Protein AF-A0A1F4DI64-F1 (afdb_monomer_lite)

Sequence (112 aa):
MKYGRLTRIPHAVLSDIRELLKLKVGDPEQEDSFSGAIEGLGFIVGSILAASGAVLFFGIAENGVMSAVTHAVKEFHEFWGPVMWGYLGIHAGATMVHLGLGHRSILSIFRW

Structure (mmCIF, N/CA/C/O backbone):
data_AF-A0A1F4DI64-F1
#
_entry.id   AF-A0A1F4DI64-F1
#
loop_
_atom_site.group_PDB
_atom_site.id
_atom_site.type_symbol
_atom_site.label_atom_id
_atom_site.label_alt_id
_atom_site.label_comp_id
_atom_site.label_asym_id
_atom_site.label_entity_id
_atom_site.label_seq_id
_atom_site.pdbx_PDB_ins_code
_atom_site.Cartn_x
_atom_site.Cartn_y
_atom_site.Cartn_z
_atom_site.occupancy
_atom_site.B_iso_or_equiv
_atom_site.auth_seq_id
_atom_site.auth_comp_id
_atom_site.auth_asym_id
_atom_site.auth_atom_id
_atom_site.pdbx_PDB_model_num
ATOM 1 N N . MET A 1 1 ? -1.749 23.932 30.414 1.00 36.38 1 MET A N 1
ATOM 2 C CA . MET A 1 1 ? -0.415 23.807 29.782 1.00 36.38 1 MET A CA 1
ATOM 3 C C . MET A 1 1 ? -0.164 22.342 29.434 1.00 36.38 1 MET A C 1
ATOM 5 O O . MET A 1 1 ? -0.039 21.535 30.342 1.00 36.38 1 MET A O 1
ATOM 9 N N . LYS A 1 2 ? -0.177 21.977 28.143 1.00 47.66 2 LYS A N 1
ATOM 10 C CA . LYS A 1 2 ? 0.068 20.609 27.642 1.00 47.66 2 LYS A CA 1
ATOM 11 C C . LYS A 1 2 ? 1.475 20.542 27.034 1.00 47.66 2 LYS A C 1
ATOM 13 O O . LYS A 1 2 ? 1.627 20.721 25.834 1.00 47.66 2 LYS A O 1
ATOM 18 N N . TYR A 1 3 ? 2.490 20.284 27.853 1.00 48.84 3 TYR A N 1
ATOM 19 C CA . TYR A 1 3 ? 3.821 19.885 27.383 1.00 48.84 3 TYR A CA 1
ATOM 20 C C . TYR A 1 3 ? 4.093 18.475 27.912 1.00 48.84 3 TYR A C 1
ATOM 22 O O . TYR A 1 3 ? 4.304 18.291 29.103 1.00 48.84 3 TYR A O 1
ATOM 30 N N . GLY A 1 4 ? 3.994 17.468 27.040 1.00 42.91 4 GLY A N 1
ATOM 31 C CA . GLY A 1 4 ? 4.240 16.070 27.426 1.00 42.91 4 GLY A CA 1
ATOM 32 C C . GLY A 1 4 ? 3.869 15.001 26.391 1.00 42.91 4 GLY A C 1
ATOM 33 O O . GLY A 1 4 ? 3.685 13.848 26.767 1.00 42.91 4 GLY A O 1
ATOM 34 N N . ARG A 1 5 ? 3.704 15.354 25.106 1.00 55.94 5 ARG A N 1
ATOM 35 C CA . ARG A 1 5 ? 3.172 14.440 24.071 1.00 55.94 5 ARG A CA 1
ATOM 36 C C . ARG A 1 5 ? 4.248 13.722 23.234 1.00 55.94 5 ARG A C 1
ATOM 38 O O . ARG A 1 5 ? 3.918 12.801 22.504 1.00 55.94 5 ARG A O 1
ATOM 45 N N . LEU A 1 6 ? 5.524 14.096 23.343 1.00 53.22 6 LEU A N 1
ATOM 46 C CA . LEU A 1 6 ? 6.546 13.670 22.371 1.00 53.22 6 LEU A CA 1
ATOM 47 C C . LEU A 1 6 ? 7.313 12.383 22.736 1.00 53.22 6 LEU A C 1
ATOM 49 O O . LEU A 1 6 ? 7.982 11.827 21.876 1.00 53.22 6 LEU A O 1
ATOM 53 N N . THR A 1 7 ? 7.195 11.858 23.961 1.00 48.88 7 THR A N 1
ATOM 54 C CA . THR A 1 7 ? 7.972 10.682 24.421 1.00 48.88 7 THR A CA 1
ATOM 55 C C . THR A 1 7 ? 7.170 9.376 24.556 1.00 48.88 7 THR A C 1
ATOM 57 O O . THR A 1 7 ? 7.721 8.379 25.011 1.00 48.88 7 THR A O 1
ATOM 60 N N . ARG A 1 8 ? 5.883 9.331 24.163 1.00 54.97 8 ARG A N 1
ATOM 61 C CA . ARG A 1 8 ? 4.983 8.166 24.391 1.00 54.97 8 ARG A CA 1
ATOM 62 C C . ARG A 1 8 ? 4.564 7.369 23.148 1.00 54.97 8 ARG A C 1
ATOM 64 O O . ARG A 1 8 ? 3.815 6.408 23.278 1.00 54.97 8 ARG A O 1
ATOM 71 N N . ILE A 1 9 ? 5.034 7.744 21.964 1.00 56.09 9 ILE A N 1
ATOM 72 C CA . ILE A 1 9 ? 4.573 7.182 20.682 1.00 56.09 9 ILE A CA 1
ATOM 73 C C . ILE A 1 9 ? 4.802 5.657 20.562 1.00 56.09 9 ILE A C 1
ATOM 75 O O . ILE A 1 9 ? 3.844 4.950 20.254 1.00 56.09 9 ILE A O 1
ATOM 79 N N . PRO A 1 10 ? 5.995 5.093 20.855 1.00 54.94 10 PRO A N 1
ATOM 80 C CA . PRO A 1 10 ? 6.220 3.659 20.644 1.00 54.94 10 PRO A CA 1
ATOM 81 C C . PRO A 1 10 ? 5.444 2.772 21.629 1.00 54.94 10 PRO A C 1
ATOM 83 O O . PRO A 1 10 ? 5.047 1.663 21.278 1.00 54.94 10 PRO A O 1
ATOM 86 N N . HIS A 1 11 ? 5.187 3.255 22.850 1.00 57.56 11 HIS A N 1
ATOM 87 C CA . HIS A 1 11 ? 4.438 2.495 23.852 1.00 57.56 11 HIS A CA 1
ATOM 88 C C . HIS A 1 11 ? 2.946 2.375 23.524 1.00 57.56 11 HIS A C 1
ATOM 90 O O . HIS A 1 11 ? 2.366 1.340 23.837 1.00 57.56 11 HIS A O 1
ATOM 96 N N . ALA A 1 12 ? 2.355 3.390 22.887 1.00 63.38 12 ALA A N 1
ATOM 97 C CA . ALA A 1 12 ? 0.948 3.377 22.486 1.00 63.38 12 ALA A CA 1
ATOM 98 C C . ALA A 1 12 ? 0.698 2.403 21.321 1.00 63.38 12 ALA A C 1
ATOM 100 O O . ALA A 1 12 ? -0.155 1.531 21.404 1.00 63.38 12 ALA A O 1
ATOM 101 N N . VAL A 1 13 ? 1.533 2.437 20.278 1.00 63.38 13 VAL A N 1
ATOM 102 C CA . VAL A 1 13 ? 1.373 1.527 19.128 1.00 63.38 13 VAL A CA 1
ATOM 103 C C . VAL A 1 13 ? 1.506 0.055 19.545 1.00 63.38 13 VAL A C 1
ATOM 105 O O . VAL A 1 13 ? 0.755 -0.802 19.086 1.00 63.38 13 VAL A O 1
ATOM 108 N N . LEU A 1 14 ? 2.436 -0.257 20.455 1.00 69.00 14 LEU A N 1
ATOM 109 C CA . LEU A 1 14 ? 2.618 -1.620 20.965 1.00 69.00 14 LEU A CA 1
ATOM 110 C C . LEU A 1 14 ? 1.453 -2.096 21.844 1.00 69.00 14 LEU A C 1
ATOM 112 O O . LEU A 1 14 ? 1.135 -3.289 21.821 1.00 69.00 14 LEU A O 1
ATOM 116 N N . SER A 1 15 ? 0.824 -1.208 22.625 1.00 67.25 15 SER A N 1
ATOM 117 C CA . SER A 1 15 ? -0.380 -1.571 23.381 1.00 67.25 15 SER A CA 1
ATOM 118 C C . SER A 1 15 ? -1.545 -1.869 22.448 1.00 67.25 15 SER A C 1
ATOM 120 O O . SER A 1 15 ? -2.199 -2.893 22.632 1.00 67.25 15 SER A O 1
ATOM 122 N N . ASP A 1 16 ? -1.723 -1.063 21.406 1.00 66.31 16 ASP A N 1
ATOM 123 C CA . ASP A 1 16 ? -2.847 -1.180 20.475 1.00 66.31 16 ASP A CA 1
ATOM 124 C C . ASP A 1 16 ? -2.722 -2.463 19.627 1.00 66.31 16 ASP A C 1
ATOM 126 O O . ASP A 1 16 ? -3.671 -3.239 19.508 1.00 66.31 16 ASP A O 1
ATOM 130 N N . ILE A 1 17 ? -1.504 -2.801 19.171 1.00 68.75 17 ILE A N 1
ATOM 131 C CA . ILE A 1 17 ? -1.203 -4.096 18.526 1.00 68.75 17 ILE A CA 1
ATOM 132 C C . ILE A 1 17 ? -1.548 -5.271 19.451 1.00 68.75 17 ILE A C 1
ATOM 134 O O . ILE A 1 17 ? -2.111 -6.279 19.018 1.00 68.75 17 ILE A O 1
ATOM 138 N N . ARG A 1 18 ? -1.223 -5.165 20.745 1.00 71.00 18 ARG A N 1
ATOM 139 C CA . ARG A 1 18 ? -1.522 -6.220 21.723 1.00 71.00 18 ARG A CA 1
ATOM 140 C C . ARG A 1 18 ? -3.024 -6.377 21.963 1.00 71.00 18 ARG A C 1
ATOM 142 O O . ARG A 1 18 ? -3.463 -7.488 22.261 1.00 71.00 18 ARG A O 1
ATOM 149 N N . GLU A 1 19 ? -3.804 -5.306 21.884 1.00 69.31 19 GLU A N 1
ATOM 150 C CA . GLU A 1 19 ? -5.264 -5.368 22.006 1.00 69.31 19 GLU A CA 1
ATOM 151 C C . GLU A 1 19 ? -5.928 -5.960 20.760 1.00 69.31 19 GLU A C 1
ATOM 153 O O . GLU A 1 19 ? -6.827 -6.795 20.895 1.00 69.31 19 GLU A O 1
ATOM 158 N N . LEU A 1 20 ? -5.403 -5.666 19.570 1.00 67.25 20 LEU A N 1
ATOM 159 C CA . LEU A 1 20 ? -5.833 -6.304 18.320 1.00 67.25 20 LEU A CA 1
ATOM 160 C C . LEU A 1 20 ? -5.564 -7.804 18.301 1.00 67.25 20 LEU A C 1
ATOM 162 O O . LEU A 1 20 ? -6.424 -8.577 17.885 1.00 67.25 20 LEU A O 1
ATOM 166 N N . LEU A 1 21 ? -4.418 -8.244 18.830 1.00 69.88 21 LEU A N 1
ATOM 167 C CA . LEU A 1 21 ? -4.130 -9.673 19.012 1.00 69.88 21 LEU A CA 1
ATOM 168 C C . LEU A 1 21 ? -5.117 -10.360 19.971 1.00 69.88 21 LEU A C 1
ATOM 170 O O . LEU A 1 21 ? -5.267 -11.579 19.930 1.00 69.88 21 LEU A O 1
ATOM 174 N N . LYS A 1 22 ? -5.802 -9.595 20.828 1.00 75.38 22 LYS A N 1
ATOM 175 C CA . LYS A 1 22 ? -6.878 -10.085 21.701 1.00 75.38 22 LYS A CA 1
ATOM 176 C C . LYS A 1 22 ? -8.266 -9.959 21.066 1.00 75.38 22 LYS A C 1
ATOM 178 O O . LYS A 1 22 ? -9.249 -10.207 21.761 1.00 75.38 22 LYS A O 1
ATOM 183 N N . LEU A 1 23 ? -8.351 -9.566 19.790 1.00 67.38 23 LEU A N 1
ATOM 184 C CA . LEU A 1 23 ? -9.595 -9.322 19.051 1.00 67.38 23 LEU A CA 1
ATOM 185 C C . LEU A 1 23 ? -10.541 -8.349 19.770 1.00 67.38 23 LEU A C 1
ATOM 187 O O . LEU A 1 23 ? -11.761 -8.429 19.628 1.00 67.38 23 LEU A O 1
ATOM 191 N N . LYS A 1 24 ? -9.986 -7.433 20.571 1.00 68.44 24 LYS A N 1
ATOM 192 C CA . LYS A 1 24 ? -10.770 -6.372 21.193 1.00 68.44 24 LYS A CA 1
ATOM 193 C C . LYS A 1 24 ? -10.850 -5.192 20.241 1.00 68.44 24 LYS A C 1
ATOM 195 O O . LYS A 1 24 ? -9.832 -4.718 19.750 1.00 68.44 24 LYS A O 1
ATOM 200 N N . VAL A 1 25 ? -12.070 -4.723 20.013 1.00 71.25 25 VAL A N 1
ATOM 201 C CA . VAL A 1 25 ? -12.320 -3.471 19.302 1.00 71.25 25 VAL A CA 1
ATOM 202 C C . VAL A 1 25 ? -12.193 -2.336 20.315 1.00 71.25 25 VAL A C 1
ATOM 204 O O . VAL A 1 25 ? -12.846 -2.376 21.360 1.00 71.25 25 VAL A O 1
ATOM 207 N N . GLY A 1 26 ? -11.304 -1.384 20.028 1.00 71.50 26 GLY A N 1
ATOM 208 C CA . GLY A 1 26 ? -11.060 -0.211 20.865 1.00 71.50 26 GLY A CA 1
ATOM 209 C C . GLY A 1 26 ? -12.275 0.716 20.955 1.00 71.50 26 GLY A C 1
ATOM 210 O O . GLY A 1 26 ? -13.233 0.598 20.186 1.00 71.50 26 GLY A O 1
ATOM 211 N N . ASP A 1 27 ? -12.230 1.635 21.916 1.00 72.75 27 ASP A N 1
ATOM 212 C CA . ASP A 1 27 ? -13.266 2.648 22.119 1.00 72.75 27 ASP A CA 1
ATOM 213 C C . ASP A 1 27 ? -13.387 3.557 20.876 1.00 72.75 27 ASP A C 1
ATOM 215 O O . ASP A 1 27 ? -12.420 4.235 20.525 1.00 72.75 27 ASP A O 1
ATOM 219 N N . PRO A 1 28 ? -14.551 3.593 20.201 1.00 68.94 28 PRO A N 1
ATOM 220 C CA . PRO A 1 28 ? -14.739 4.348 18.963 1.00 68.94 28 PRO A CA 1
ATOM 221 C C . PRO A 1 28 ? -14.697 5.870 19.130 1.00 68.94 28 PRO A C 1
ATOM 223 O O . PRO A 1 28 ? -14.653 6.565 18.112 1.00 68.94 28 PRO A O 1
ATOM 226 N N . GLU A 1 29 ? -14.780 6.391 20.359 1.00 67.44 29 GLU A N 1
ATOM 227 C CA . GLU A 1 29 ? -14.727 7.832 20.643 1.00 67.44 29 GLU A CA 1
ATOM 228 C C . GLU A 1 29 ? -13.303 8.347 20.899 1.00 67.44 29 GLU A C 1
ATOM 230 O O . GLU A 1 29 ? -13.088 9.558 20.984 1.00 67.44 29 GLU A O 1
ATOM 235 N N . GLN A 1 30 ? -12.312 7.456 20.989 1.00 70.44 30 GLN A N 1
ATOM 236 C CA . GLN A 1 30 ? -10.913 7.842 21.144 1.00 70.44 30 GLN A CA 1
ATOM 237 C C . GLN A 1 30 ? -10.209 7.885 19.787 1.00 70.44 30 GLN A C 1
ATOM 239 O O . GLN A 1 30 ? -10.208 6.911 19.038 1.00 70.44 30 GLN A O 1
ATOM 244 N N . GLU A 1 31 ? -9.565 9.016 19.481 1.00 63.62 31 GLU A N 1
ATOM 245 C CA . GLU A 1 31 ? -8.578 9.073 18.400 1.00 63.62 31 GLU A CA 1
ATOM 246 C C . GLU A 1 31 ? -7.392 8.180 18.772 1.00 63.62 31 GLU A C 1
ATOM 248 O O . GLU A 1 31 ? -6.560 8.530 19.617 1.00 63.62 31 GLU A O 1
ATOM 253 N N . ASP A 1 32 ? -7.339 7.008 18.152 1.00 70.25 32 ASP A N 1
ATOM 254 C CA . ASP A 1 32 ? -6.304 6.017 18.394 1.00 70.25 32 ASP A CA 1
ATOM 255 C C . ASP A 1 32 ? -5.115 6.265 17.430 1.00 70.25 32 ASP A C 1
ATOM 257 O O . ASP A 1 32 ? -5.280 6.540 16.236 1.00 70.25 32 ASP A O 1
ATOM 261 N N . SER A 1 33 ? -3.890 6.176 17.961 1.00 76.94 33 SER A N 1
ATOM 262 C CA . SER A 1 33 ? -2.649 6.400 17.197 1.00 76.94 33 SER A CA 1
ATOM 263 C C . SER A 1 33 ? -2.329 5.271 16.209 1.00 76.94 33 SER A C 1
ATOM 265 O O . SER A 1 33 ? -1.614 5.488 15.231 1.00 76.94 33 SER A O 1
ATOM 267 N N . PHE A 1 34 ? -2.842 4.073 16.455 1.00 81.00 34 PHE A N 1
ATOM 268 C CA . PHE A 1 34 ? -2.758 2.907 15.591 1.00 81.00 34 PHE A CA 1
ATOM 269 C C . PHE A 1 34 ? -3.617 3.047 14.320 1.00 81.00 34 PHE A C 1
ATOM 271 O O . PHE A 1 34 ? -3.117 2.760 13.236 1.00 81.00 34 PHE A O 1
ATOM 278 N N . SER A 1 35 ? -4.844 3.564 14.396 1.00 82.31 35 SER A N 1
ATOM 279 C CA . SER A 1 35 ? -5.725 3.808 13.247 1.00 82.31 35 SER A CA 1
ATOM 280 C C . SER A 1 35 ? -5.082 4.772 12.243 1.00 82.31 35 SER A C 1
ATOM 282 O O . SER A 1 35 ? -5.004 4.473 11.051 1.00 82.31 35 SER A O 1
ATOM 284 N N . GLY A 1 36 ? -4.497 5.867 12.739 1.00 85.38 36 GLY A N 1
ATOM 285 C CA . GLY A 1 36 ? -3.718 6.801 11.927 1.00 85.38 36 GLY A CA 1
ATOM 286 C C . GLY A 1 36 ? -2.438 6.183 11.356 1.00 85.38 36 GLY A C 1
ATOM 287 O O . GLY A 1 36 ? -2.051 6.501 10.233 1.00 85.38 36 GLY A O 1
ATOM 288 N N . ALA A 1 37 ? -1.788 5.267 12.082 1.00 87.94 37 ALA A N 1
ATOM 289 C CA . ALA A 1 37 ? -0.624 4.544 11.572 1.00 87.94 37 ALA A CA 1
ATOM 290 C C . ALA A 1 37 ? -0.996 3.559 10.450 1.00 87.94 37 ALA A C 1
ATOM 292 O O . ALA A 1 37 ? -0.276 3.481 9.456 1.00 87.94 37 ALA A O 1
ATOM 293 N N . ILE A 1 38 ? -2.121 2.844 10.574 1.00 90.06 38 ILE A N 1
ATOM 294 C CA . ILE A 1 38 ? -2.649 1.969 9.519 1.00 90.06 38 ILE A CA 1
ATOM 295 C C . ILE A 1 38 ? -2.988 2.781 8.269 1.00 90.06 38 ILE A C 1
ATOM 297 O O . ILE A 1 38 ? -2.548 2.410 7.183 1.00 90.06 38 ILE A O 1
ATOM 301 N N . GLU A 1 39 ? -3.681 3.912 8.416 1.00 91.38 39 GLU A N 1
ATOM 302 C CA . GLU A 1 39 ? -3.964 4.811 7.291 1.00 91.38 39 GLU A CA 1
ATOM 303 C C . GLU A 1 39 ? -2.669 5.303 6.623 1.00 91.38 39 GLU A C 1
ATOM 305 O O . GLU A 1 39 ? -2.509 5.234 5.403 1.00 91.38 39 GLU A O 1
ATOM 310 N N . GLY A 1 40 ? -1.683 5.718 7.428 1.00 93.56 40 GLY A N 1
ATOM 311 C CA . GLY A 1 40 ? -0.366 6.123 6.938 1.00 93.56 40 GLY A CA 1
ATOM 312 C C . GLY A 1 40 ? 0.372 5.016 6.176 1.00 93.56 40 GLY A C 1
ATOM 313 O O . GLY A 1 40 ? 1.000 5.292 5.153 1.00 93.56 40 GLY A O 1
ATOM 314 N N . LEU A 1 41 ? 0.273 3.757 6.618 1.00 94.38 41 LEU A N 1
ATOM 315 C CA . LEU A 1 41 ? 0.820 2.609 5.885 1.00 94.38 41 LEU A CA 1
ATOM 316 C C . LEU A 1 41 ? 0.144 2.444 4.520 1.00 94.38 41 LEU A C 1
ATOM 318 O O . LEU A 1 41 ? 0.842 2.256 3.522 1.00 94.38 41 LEU A O 1
ATOM 322 N N . GLY A 1 42 ? -1.184 2.575 4.461 1.00 96.00 42 GLY A N 1
ATOM 323 C CA . GLY A 1 42 ? -1.936 2.585 3.207 1.00 96.00 42 GLY A CA 1
ATOM 324 C C . GLY A 1 42 ? -1.443 3.662 2.247 1.00 96.00 42 GLY A C 1
ATOM 325 O O . GLY A 1 42 ? -1.150 3.380 1.083 1.00 96.00 42 GLY A O 1
ATOM 326 N N . PHE A 1 43 ? -1.258 4.882 2.754 1.00 97.44 43 PHE A N 1
ATOM 327 C CA . PHE A 1 43 ? -0.756 6.006 1.967 1.00 97.44 43 PHE A CA 1
ATOM 328 C C . PHE A 1 43 ? 0.661 5.768 1.419 1.00 97.44 43 PHE A C 1
ATOM 330 O O . PHE A 1 43 ? 0.938 6.079 0.257 1.00 97.44 43 PHE A O 1
ATOM 337 N N . ILE A 1 44 ? 1.556 5.170 2.213 1.00 97.88 44 ILE A N 1
ATOM 338 C CA . ILE A 1 44 ? 2.920 4.828 1.778 1.00 97.88 44 ILE A CA 1
ATOM 339 C C . ILE A 1 44 ? 2.885 3.781 0.662 1.00 97.88 44 ILE A C 1
ATOM 341 O O . ILE A 1 44 ? 3.487 3.993 -0.392 1.00 97.88 44 ILE A O 1
ATOM 345 N N . VAL A 1 45 ? 2.163 2.673 0.860 1.00 97.69 45 VAL A N 1
ATOM 346 C CA . VAL A 1 45 ? 2.057 1.606 -0.151 1.00 97.69 45 VAL A CA 1
ATOM 347 C C . VAL A 1 45 ? 1.414 2.144 -1.431 1.00 97.69 45 VAL A C 1
ATOM 349 O O . VAL A 1 45 ? 1.893 1.866 -2.531 1.00 97.69 45 VAL A O 1
ATOM 352 N N . GLY A 1 46 ? 0.377 2.975 -1.305 1.00 98.12 46 GLY A N 1
ATOM 353 C CA . GLY A 1 46 ? -0.281 3.614 -2.444 1.00 98.12 46 GLY A CA 1
ATOM 354 C C . GLY A 1 46 ? 0.648 4.542 -3.209 1.00 98.12 46 GLY A C 1
ATOM 355 O O . GLY A 1 46 ? 0.678 4.500 -4.435 1.00 98.12 46 GLY A O 1
ATOM 356 N N . SER A 1 47 ? 1.476 5.311 -2.503 1.00 98.50 47 SER A N 1
ATOM 357 C CA . SER A 1 47 ? 2.482 6.179 -3.120 1.00 98.50 47 SER A CA 1
ATOM 358 C C . SER A 1 47 ? 3.549 5.378 -3.870 1.00 98.50 47 SER A C 1
ATOM 360 O O . SER A 1 47 ? 3.927 5.750 -4.980 1.00 98.50 47 SER A O 1
ATOM 362 N N . ILE A 1 48 ? 3.999 4.249 -3.309 1.00 98.25 48 ILE A N 1
ATOM 363 C CA . ILE A 1 48 ? 4.936 3.329 -3.974 1.00 98.25 48 ILE A CA 1
ATOM 364 C C . ILE A 1 48 ? 4.331 2.792 -5.277 1.00 98.25 48 ILE A C 1
ATOM 366 O O . ILE A 1 48 ? 4.990 2.811 -6.322 1.00 98.25 48 ILE A O 1
ATOM 370 N N . LEU A 1 49 ? 3.072 2.346 -5.238 1.00 98.56 49 LEU A N 1
ATOM 371 C CA . LEU A 1 49 ? 2.363 1.848 -6.418 1.00 98.56 49 LEU A CA 1
ATOM 372 C C . LEU A 1 49 ? 2.118 2.941 -7.456 1.00 98.56 49 LEU A C 1
ATOM 374 O O . LEU A 1 49 ? 2.332 2.703 -8.641 1.00 98.56 49 LEU A O 1
ATOM 378 N N . ALA A 1 50 ? 1.732 4.144 -7.034 1.00 98.44 50 ALA A N 1
ATOM 379 C CA . ALA A 1 50 ? 1.523 5.271 -7.935 1.00 98.44 50 ALA A CA 1
ATOM 380 C C . ALA A 1 50 ? 2.82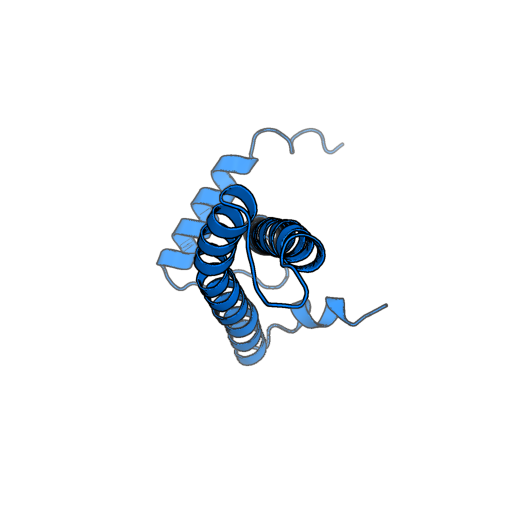7 5.680 -8.637 1.00 98.44 50 ALA A C 1
ATOM 382 O O . ALA A 1 50 ? 2.849 5.844 -9.856 1.00 98.44 50 ALA A O 1
ATOM 383 N N . ALA A 1 51 ? 3.932 5.786 -7.892 1.00 98.50 51 ALA A N 1
ATOM 384 C CA . ALA A 1 51 ? 5.232 6.156 -8.444 1.00 98.50 51 ALA A CA 1
ATOM 385 C C . ALA A 1 51 ? 5.773 5.090 -9.409 1.00 98.50 51 ALA A C 1
ATOM 387 O O . ALA A 1 51 ? 6.170 5.409 -10.530 1.00 98.50 51 ALA A O 1
ATOM 388 N N . SER A 1 52 ? 5.756 3.818 -9.005 1.00 98.44 52 SER A N 1
ATOM 389 C CA . SER A 1 52 ? 6.182 2.717 -9.879 1.00 98.44 52 SER A CA 1
ATOM 390 C C . SER A 1 52 ? 5.268 2.574 -11.099 1.00 98.44 52 SER A C 1
ATOM 392 O O . SER A 1 52 ? 5.766 2.425 -12.210 1.00 98.44 52 SER A O 1
ATOM 394 N N . GLY A 1 53 ? 3.952 2.724 -10.934 1.00 98.25 53 GLY A N 1
ATOM 395 C CA . GLY A 1 53 ? 2.983 2.718 -12.030 1.00 98.25 53 GLY A CA 1
ATOM 396 C C . GLY A 1 53 ? 3.211 3.851 -13.031 1.00 98.25 53 GLY A C 1
ATOM 397 O O . GLY A 1 53 ? 3.130 3.620 -14.233 1.00 98.25 53 GLY A O 1
ATOM 398 N N . ALA A 1 54 ? 3.583 5.048 -12.567 1.00 98.38 54 ALA A N 1
ATOM 399 C CA . ALA A 1 54 ? 3.958 6.153 -13.447 1.00 98.38 54 ALA A CA 1
ATOM 400 C C . ALA A 1 54 ? 5.214 5.827 -14.274 1.00 98.38 54 ALA A C 1
ATOM 402 O O . ALA A 1 54 ? 5.239 6.076 -15.479 1.00 98.38 54 ALA A O 1
ATOM 403 N N . VAL A 1 55 ? 6.236 5.214 -13.663 1.00 98.06 55 VAL A N 1
ATOM 404 C CA . VAL A 1 55 ? 7.432 4.756 -14.392 1.00 98.06 55 VAL A CA 1
ATOM 405 C C . VAL A 1 55 ? 7.067 3.726 -15.460 1.00 98.06 55 VAL A C 1
ATOM 407 O O . VAL A 1 55 ? 7.586 3.804 -16.569 1.00 98.06 55 VAL A O 1
ATOM 410 N N . LEU A 1 56 ? 6.164 2.788 -15.166 1.00 98.12 56 LEU A N 1
ATOM 411 C CA . LEU A 1 56 ? 5.693 1.813 -16.155 1.00 98.12 56 LEU A CA 1
ATOM 412 C C . LEU A 1 56 ? 4.902 2.476 -17.280 1.00 98.12 56 LEU A C 1
ATOM 414 O O . LEU A 1 56 ? 5.153 2.194 -18.446 1.00 98.12 56 LEU A O 1
ATOM 418 N N . PHE A 1 57 ? 3.999 3.394 -16.940 1.00 97.50 57 PHE A N 1
ATOM 419 C CA . PHE A 1 57 ? 3.166 4.096 -17.910 1.00 97.50 57 PHE A CA 1
ATOM 420 C C . PHE A 1 57 ? 3.998 4.849 -18.956 1.00 97.50 57 PHE A C 1
ATOM 422 O O . PHE A 1 57 ? 3.692 4.782 -20.141 1.00 97.50 57 PHE A O 1
ATOM 429 N N . PHE A 1 58 ? 5.072 5.526 -18.537 1.00 97.06 58 PHE A N 1
ATOM 430 C CA . PHE A 1 58 ? 5.959 6.252 -19.456 1.00 97.06 58 PHE A CA 1
ATOM 431 C C . PHE A 1 58 ? 7.128 5.414 -19.996 1.00 97.06 58 PHE A C 1
ATOM 433 O O . PHE A 1 58 ? 7.762 5.804 -20.974 1.00 97.06 58 PHE A O 1
ATOM 440 N N . GLY A 1 59 ? 7.458 4.299 -19.343 1.00 96.31 59 GLY A N 1
ATOM 441 C CA . GLY A 1 59 ? 8.648 3.496 -19.628 1.00 96.31 59 GLY A CA 1
ATOM 442 C C . GLY A 1 59 ? 8.405 2.252 -20.482 1.00 96.31 59 GLY A C 1
ATOM 443 O O . GLY A 1 59 ? 9.383 1.624 -20.898 1.00 96.31 59 GLY A O 1
ATOM 444 N N . ILE A 1 60 ? 7.147 1.868 -20.713 1.00 97.62 60 ILE A N 1
ATOM 445 C CA . ILE A 1 60 ? 6.756 0.782 -21.620 1.00 97.62 60 ILE A CA 1
ATOM 446 C C . ILE A 1 60 ? 6.487 1.395 -22.997 1.00 97.62 60 ILE A C 1
ATOM 448 O O . ILE A 1 60 ? 5.654 2.287 -23.133 1.00 97.62 60 ILE A O 1
ATOM 452 N N . ALA A 1 61 ? 7.200 0.928 -24.023 1.00 95.81 61 ALA A N 1
ATOM 453 C CA . ALA A 1 61 ? 6.973 1.385 -25.391 1.00 95.81 61 ALA A CA 1
ATOM 454 C C . ALA A 1 61 ? 5.594 0.937 -25.909 1.00 95.81 61 ALA A C 1
ATOM 456 O O . ALA A 1 61 ? 5.032 -0.044 -25.428 1.00 95.81 61 ALA A O 1
ATOM 457 N N . GLU A 1 62 ? 5.068 1.597 -26.945 1.00 94.19 62 GLU A N 1
ATOM 458 C CA . GLU A 1 62 ? 3.744 1.280 -27.519 1.00 94.19 62 GLU A CA 1
ATOM 459 C C . GLU A 1 62 ? 3.609 -0.180 -27.985 1.00 94.19 62 GLU A C 1
ATOM 461 O O . GLU A 1 62 ? 2.525 -0.757 -27.962 1.00 94.19 62 GLU A O 1
ATOM 466 N N . ASN A 1 63 ? 4.722 -0.804 -28.375 1.00 95.44 63 ASN A N 1
ATOM 467 C CA . ASN A 1 63 ? 4.791 -2.213 -28.765 1.00 95.44 63 ASN A CA 1
ATOM 468 C C . ASN A 1 63 ? 5.011 -3.176 -27.579 1.00 95.44 63 ASN A C 1
ATOM 470 O O . ASN A 1 63 ? 5.274 -4.358 -27.792 1.00 95.44 63 ASN A O 1
ATOM 474 N N . GLY A 1 64 ? 4.957 -2.679 -26.341 1.00 94.31 64 GLY A N 1
ATOM 475 C CA . GLY A 1 64 ? 5.159 -3.443 -25.112 1.00 94.31 64 GLY A CA 1
ATOM 476 C C . GLY A 1 64 ? 6.621 -3.716 -24.748 1.00 94.31 64 GLY A C 1
ATOM 477 O O . GLY A 1 64 ? 6.876 -4.368 -23.736 1.00 94.31 64 GLY A O 1
ATOM 478 N N . VAL A 1 65 ? 7.595 -3.238 -25.533 1.00 96.50 65 VAL A N 1
ATOM 479 C CA . VAL A 1 65 ? 9.019 -3.437 -25.227 1.00 96.50 65 VAL A CA 1
ATOM 480 C C . VAL A 1 65 ? 9.408 -2.641 -23.981 1.00 96.50 65 VAL A C 1
ATOM 482 O O . VAL A 1 65 ? 9.047 -1.474 -23.822 1.00 96.50 65 VAL A O 1
ATOM 485 N N . MET A 1 66 ? 10.183 -3.278 -23.102 1.00 97.75 66 MET A N 1
ATOM 486 C CA . MET A 1 66 ? 10.647 -2.708 -21.839 1.00 97.75 66 MET A CA 1
ATOM 487 C C . MET A 1 66 ? 12.172 -2.710 -21.774 1.00 97.75 66 MET A C 1
ATOM 489 O O . MET A 1 66 ? 12.822 -3.681 -22.162 1.00 97.75 66 MET A O 1
ATOM 493 N N . SER A 1 67 ? 12.748 -1.639 -21.226 1.00 96.88 67 SER A N 1
ATOM 494 C CA . SER A 1 67 ? 14.147 -1.660 -20.795 1.00 96.88 67 SER A CA 1
ATOM 495 C C . SER A 1 67 ? 14.319 -2.594 -19.588 1.00 96.88 67 SER A C 1
ATOM 497 O O . SER A 1 67 ? 13.353 -2.881 -18.877 1.00 96.88 67 SER A O 1
ATOM 499 N N . ALA A 1 68 ? 15.552 -3.019 -19.297 1.00 97.12 68 ALA A N 1
ATOM 500 C CA . ALA A 1 68 ? 15.837 -3.821 -18.103 1.00 97.12 68 ALA A CA 1
ATOM 501 C C . ALA A 1 68 ? 15.391 -3.120 -16.802 1.00 97.12 68 ALA A C 1
ATOM 503 O O . ALA A 1 68 ? 14.88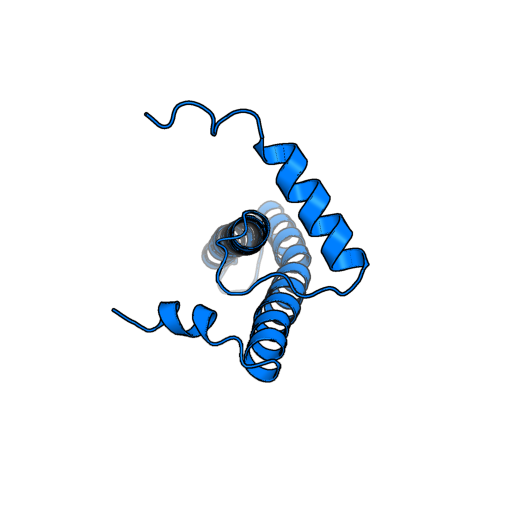9 -3.768 -15.886 1.00 97.12 68 ALA A O 1
ATOM 504 N N . VAL A 1 69 ? 15.518 -1.789 -16.743 1.00 97.25 69 VAL A N 1
ATOM 505 C CA . VAL A 1 69 ? 15.075 -0.982 -15.596 1.00 97.25 69 VAL A CA 1
ATOM 506 C C . VAL A 1 69 ? 13.550 -0.973 -15.498 1.00 97.25 69 VAL A C 1
ATOM 508 O O . VAL A 1 69 ? 13.015 -1.244 -14.428 1.00 97.25 69 VAL A O 1
ATOM 511 N N . THR A 1 70 ? 12.846 -0.725 -16.608 1.00 98.06 70 THR A N 1
ATOM 512 C CA . THR A 1 70 ? 11.372 -0.752 -16.648 1.00 98.06 70 THR A CA 1
ATOM 513 C C . THR A 1 70 ? 10.845 -2.117 -16.198 1.00 98.06 70 THR A C 1
ATOM 515 O O . THR A 1 70 ? 9.926 -2.188 -15.388 1.00 98.06 70 THR A O 1
ATOM 518 N N . HIS A 1 71 ? 11.468 -3.204 -16.663 1.00 98.19 71 HIS A N 1
ATOM 519 C CA . HIS A 1 71 ? 11.094 -4.558 -16.266 1.00 98.19 71 HIS A CA 1
ATOM 520 C C . HIS A 1 71 ? 11.311 -4.803 -14.764 1.00 98.19 71 HIS A C 1
ATOM 522 O O . HIS A 1 71 ? 10.443 -5.357 -14.100 1.00 98.19 71 HIS A O 1
ATOM 528 N N . ALA A 1 72 ? 12.434 -4.362 -14.191 1.00 98.25 72 ALA A N 1
ATOM 529 C CA . ALA A 1 72 ? 12.668 -4.486 -12.750 1.00 98.25 72 ALA A CA 1
ATOM 530 C C . ALA A 1 72 ? 11.634 -3.700 -11.920 1.00 98.25 72 ALA A C 1
ATOM 532 O O . ALA A 1 72 ? 11.148 -4.189 -10.901 1.00 98.25 72 ALA A O 1
ATOM 533 N N . VAL A 1 73 ? 11.252 -2.502 -12.376 1.00 98.44 73 VAL A N 1
ATOM 534 C CA . VAL A 1 73 ? 10.192 -1.707 -11.736 1.00 98.44 73 VAL A CA 1
ATOM 535 C C . VAL A 1 73 ? 8.832 -2.396 -11.845 1.00 98.44 73 VAL A C 1
ATOM 537 O O . VAL A 1 73 ? 8.046 -2.311 -10.905 1.00 98.44 73 VAL A O 1
ATOM 540 N N . LYS A 1 74 ? 8.560 -3.115 -12.941 1.00 98.44 74 LYS A N 1
ATOM 541 C CA . LYS A 1 74 ? 7.328 -3.899 -13.106 1.00 98.44 74 LYS A CA 1
ATOM 54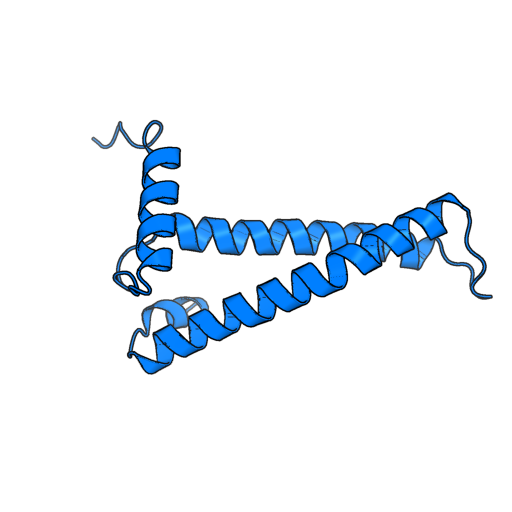2 C C . LYS A 1 74 ? 7.236 -4.995 -12.055 1.00 98.44 74 LYS A C 1
ATOM 544 O O . LYS A 1 74 ? 6.231 -5.061 -11.360 1.00 98.44 74 LYS A O 1
ATOM 549 N N . GLU A 1 75 ? 8.286 -5.796 -11.899 1.00 98.31 75 GLU A N 1
ATOM 550 C CA . GLU A 1 75 ? 8.330 -6.856 -10.881 1.00 98.31 75 GLU A CA 1
ATOM 551 C C . GLU A 1 75 ? 8.119 -6.281 -9.471 1.00 98.31 75 GLU A C 1
ATOM 553 O O . GLU A 1 75 ? 7.355 -6.813 -8.666 1.00 98.31 75 GLU A O 1
ATOM 558 N N . PHE A 1 76 ? 8.740 -5.133 -9.185 1.00 98.00 76 PHE A N 1
ATOM 559 C CA . PHE A 1 76 ? 8.538 -4.426 -7.924 1.00 98.00 76 PHE A CA 1
ATOM 560 C C . PHE A 1 76 ? 7.091 -3.930 -7.752 1.00 98.00 76 PHE A C 1
ATOM 562 O O . PHE A 1 76 ? 6.510 -4.103 -6.684 1.00 98.00 76 PHE A O 1
ATOM 569 N N . HIS A 1 77 ? 6.484 -3.346 -8.788 1.00 98.44 77 HIS A N 1
ATOM 570 C CA . HIS A 1 77 ? 5.087 -2.900 -8.768 1.00 98.44 77 HIS A CA 1
ATOM 571 C C . HIS A 1 77 ? 4.123 -4.070 -8.534 1.00 98.44 77 HIS A C 1
ATOM 573 O O . HIS A 1 77 ? 3.230 -3.992 -7.690 1.00 98.44 77 HIS A O 1
ATOM 579 N N . GLU A 1 78 ? 4.331 -5.177 -9.245 1.00 98.12 78 GLU A N 1
ATOM 580 C CA . GLU A 1 78 ? 3.513 -6.385 -9.134 1.00 98.12 78 GLU A CA 1
ATOM 581 C C . GLU A 1 78 ? 3.624 -7.031 -7.753 1.00 98.12 78 GLU A C 1
ATOM 583 O O . GLU A 1 78 ? 2.624 -7.531 -7.244 1.00 98.12 78 GLU A O 1
ATOM 588 N N . PHE A 1 79 ? 4.784 -6.951 -7.095 1.00 97.25 79 PHE A N 1
ATOM 589 C CA . PHE A 1 79 ? 4.935 -7.392 -5.708 1.00 97.25 79 PHE A CA 1
ATOM 590 C C . PHE A 1 79 ? 4.069 -6.578 -4.729 1.00 97.25 79 PHE A C 1
ATOM 592 O O . PHE A 1 79 ? 3.432 -7.146 -3.839 1.00 97.25 79 PHE A O 1
ATOM 599 N N . TRP A 1 80 ? 4.010 -5.252 -4.886 1.00 97.81 80 TRP A N 1
ATOM 600 C CA . TRP A 1 80 ? 3.226 -4.386 -3.995 1.00 97.8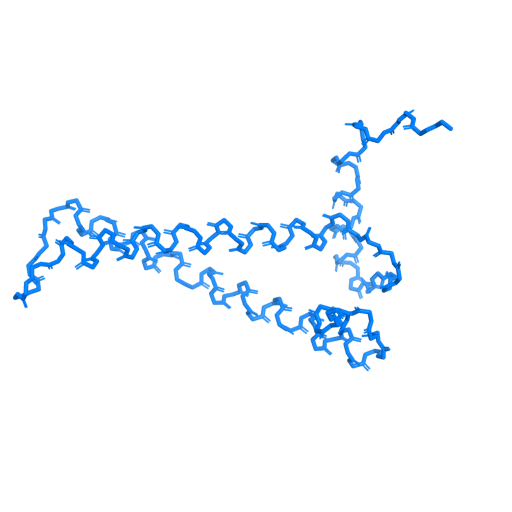1 80 TRP A CA 1
ATOM 601 C C . TRP A 1 80 ? 1.719 -4.413 -4.276 1.00 97.81 80 TRP A C 1
ATOM 603 O O . TRP A 1 80 ? 0.931 -4.074 -3.391 1.00 97.81 80 TRP A O 1
ATOM 613 N N . GLY A 1 81 ? 1.297 -4.847 -5.467 1.00 97.00 81 GLY A N 1
ATOM 614 C CA . GLY A 1 81 ? -0.116 -4.939 -5.846 1.00 97.00 81 GLY A CA 1
ATOM 615 C C . GLY A 1 81 ? -0.953 -5.768 -4.858 1.00 97.00 81 GLY A C 1
ATOM 616 O O . GLY A 1 81 ? -1.904 -5.238 -4.278 1.00 97.00 81 GLY A O 1
ATOM 617 N N . PRO A 1 82 ? -0.599 -7.040 -4.592 1.00 97.81 82 PRO A N 1
ATOM 618 C CA . PRO A 1 82 ? -1.269 -7.865 -3.588 1.00 97.81 82 PRO A CA 1
ATOM 619 C C . PRO A 1 82 ? -1.238 -7.269 -2.176 1.00 97.81 82 PRO A C 1
ATOM 621 O O . PRO A 1 82 ? -2.216 -7.403 -1.443 1.00 97.81 82 PRO A O 1
ATOM 624 N N . VAL A 1 83 ? -0.154 -6.581 -1.795 1.00 96.81 83 VAL A N 1
ATOM 625 C CA . VAL A 1 83 ? -0.040 -5.923 -0.481 1.00 96.81 83 VAL A CA 1
ATOM 626 C C . VAL A 1 83 ? -1.092 -4.825 -0.333 1.00 96.81 83 VAL A C 1
ATOM 628 O O . VAL A 1 83 ? -1.773 -4.767 0.691 1.00 96.81 83 VAL A O 1
ATOM 631 N N . MET A 1 84 ? -1.283 -3.995 -1.362 1.00 97.50 84 MET A N 1
ATOM 632 C CA . MET A 1 84 ? -2.329 -2.970 -1.365 1.00 97.50 84 MET A CA 1
ATOM 633 C C . MET A 1 84 ? -3.731 -3.580 -1.321 1.00 97.50 84 MET A C 1
ATOM 635 O O . MET A 1 84 ? -4.573 -3.130 -0.549 1.00 97.50 84 MET A O 1
ATOM 639 N N . TRP A 1 85 ? -3.989 -4.635 -2.095 1.00 97.50 85 TRP A N 1
ATOM 640 C CA . TRP A 1 85 ? -5.281 -5.323 -2.034 1.00 97.50 85 TRP A CA 1
ATOM 641 C C . TRP A 1 85 ? -5.563 -5.910 -0.648 1.00 97.50 85 TRP A C 1
ATOM 643 O O . TRP A 1 85 ? -6.678 -5.773 -0.142 1.00 97.50 85 TRP A O 1
ATOM 653 N N . GLY A 1 86 ? -4.554 -6.503 -0.005 1.00 96.44 86 GLY A N 1
ATOM 654 C CA . GLY A 1 86 ? -4.646 -6.969 1.377 1.00 96.44 86 GLY A CA 1
ATOM 655 C C . GLY A 1 86 ? -4.952 -5.833 2.355 1.00 96.44 86 GLY A C 1
ATOM 656 O O . GLY A 1 86 ? -5.864 -5.964 3.173 1.00 96.44 86 GLY A O 1
ATOM 657 N N . TYR A 1 87 ? -4.249 -4.702 2.231 1.00 95.62 87 TYR A N 1
ATOM 658 C CA . TYR A 1 87 ? -4.517 -3.493 3.013 1.00 95.62 87 TYR A CA 1
ATOM 659 C C . TYR A 1 87 ? -5.966 -3.026 2.851 1.00 95.62 87 TYR A C 1
ATOM 661 O O . TYR A 1 87 ? -6.664 -2.889 3.851 1.00 95.62 87 TYR A O 1
ATOM 669 N N . LEU A 1 88 ? -6.444 -2.839 1.617 1.00 96.44 88 LEU A N 1
ATOM 670 C CA . LEU A 1 88 ? -7.803 -2.361 1.347 1.00 96.44 88 LEU A CA 1
ATOM 671 C C . LEU A 1 88 ? -8.864 -3.317 1.900 1.00 96.44 88 LEU A C 1
ATOM 673 O O . LEU A 1 88 ? -9.845 -2.865 2.488 1.00 96.44 88 LEU A O 1
ATOM 677 N N . GLY A 1 89 ? -8.654 -4.629 1.756 1.00 95.94 89 GLY A N 1
ATOM 678 C CA . GLY A 1 89 ? -9.553 -5.642 2.305 1.00 95.94 89 GLY A CA 1
ATOM 679 C C . GLY A 1 89 ? -9.646 -5.578 3.830 1.00 95.94 89 GLY A C 1
ATOM 680 O O . GLY A 1 89 ? -10.747 -5.562 4.380 1.00 95.94 89 GLY A O 1
ATOM 681 N N . ILE A 1 90 ? -8.503 -5.489 4.518 1.00 92.00 90 ILE A N 1
ATOM 682 C CA . ILE A 1 90 ? -8.455 -5.377 5.983 1.00 92.00 90 ILE A CA 1
ATOM 683 C C . ILE A 1 90 ? -9.031 -4.037 6.445 1.00 92.00 90 ILE A C 1
ATOM 685 O O . ILE A 1 90 ? -9.832 -4.011 7.374 1.00 92.00 90 ILE A O 1
ATOM 689 N N . HIS A 1 91 ? -8.657 -2.938 5.793 1.00 92.12 91 HIS A N 1
ATOM 690 C CA . HIS A 1 91 ? -9.071 -1.585 6.149 1.00 92.12 91 HIS A CA 1
ATOM 691 C C . HIS A 1 91 ? -10.589 -1.409 6.004 1.00 92.12 91 HIS A C 1
ATOM 693 O O . HIS A 1 91 ? -11.273 -1.077 6.973 1.00 92.12 91 HIS A O 1
ATOM 699 N N . ALA A 1 92 ? -11.145 -1.734 4.833 1.00 92.88 92 ALA A N 1
ATOM 700 C CA . ALA A 1 92 ? -12.588 -1.683 4.614 1.00 92.88 92 ALA A CA 1
ATOM 701 C C . ALA A 1 92 ? -13.332 -2.694 5.503 1.00 92.88 92 ALA A C 1
ATOM 703 O O . ALA A 1 92 ? -14.389 -2.381 6.052 1.00 92.88 92 ALA A O 1
ATOM 704 N N . GLY A 1 93 ? -12.770 -3.892 5.693 1.00 92.00 93 GLY A N 1
ATOM 705 C CA . GLY A 1 93 ? -13.317 -4.907 6.591 1.00 92.00 93 GLY A CA 1
ATOM 706 C C . GLY A 1 93 ? -13.417 -4.419 8.037 1.00 92.00 93 GLY A C 1
ATOM 707 O O . GLY A 1 93 ? -14.465 -4.571 8.663 1.00 92.00 93 GLY A O 1
ATOM 708 N N . ALA A 1 94 ? -12.375 -3.762 8.550 1.00 88.12 94 ALA A N 1
ATOM 709 C CA . ALA A 1 94 ? -12.380 -3.150 9.874 1.00 88.12 94 ALA A CA 1
ATOM 710 C C . ALA A 1 94 ? -13.475 -2.080 9.981 1.00 88.12 94 ALA A C 1
ATOM 712 O O . ALA A 1 94 ? -14.243 -2.084 10.943 1.00 88.12 94 ALA A O 1
ATOM 713 N N . THR A 1 95 ? -13.640 -1.230 8.961 1.00 88.56 95 THR A N 1
ATOM 714 C CA . THR A 1 95 ? -14.759 -0.279 8.919 1.00 88.56 95 THR A CA 1
ATOM 715 C C . THR A 1 95 ? -16.115 -0.981 9.020 1.00 88.56 95 THR A C 1
ATOM 717 O O . THR A 1 95 ? -16.961 -0.557 9.808 1.00 88.56 95 THR A O 1
ATOM 720 N N . MET A 1 96 ? -16.325 -2.073 8.278 1.00 90.94 96 MET A N 1
ATOM 721 C CA . MET A 1 96 ? -17.578 -2.836 8.341 1.00 90.94 96 MET A CA 1
ATOM 722 C C . MET A 1 96 ? -17.825 -3.433 9.733 1.00 90.94 96 MET A C 1
ATOM 724 O O . MET A 1 96 ? -18.956 -3.392 10.216 1.00 90.94 96 MET A O 1
ATOM 728 N N . VAL A 1 97 ? -16.784 -3.932 10.408 1.00 89.88 97 VAL A N 1
ATOM 729 C CA . VAL A 1 97 ? -16.883 -4.434 11.790 1.00 89.88 97 VAL A CA 1
ATOM 730 C C . VAL A 1 97 ? -17.311 -3.321 12.747 1.00 89.88 97 VAL A C 1
ATOM 732 O O . VAL A 1 97 ? -18.259 -3.506 13.508 1.00 89.88 97 VAL A O 1
ATOM 735 N N . HIS A 1 98 ? -16.676 -2.147 12.682 1.00 87.56 98 HIS A N 1
ATOM 736 C CA . HIS A 1 98 ? -17.050 -1.002 13.518 1.00 87.56 98 HIS A CA 1
ATOM 737 C C . HIS A 1 98 ? -18.506 -0.571 13.274 1.00 87.56 98 HIS A C 1
ATOM 739 O O . HIS A 1 98 ? -19.262 -0.386 14.229 1.00 87.56 98 HIS A O 1
ATOM 745 N N . LEU A 1 99 ? -18.9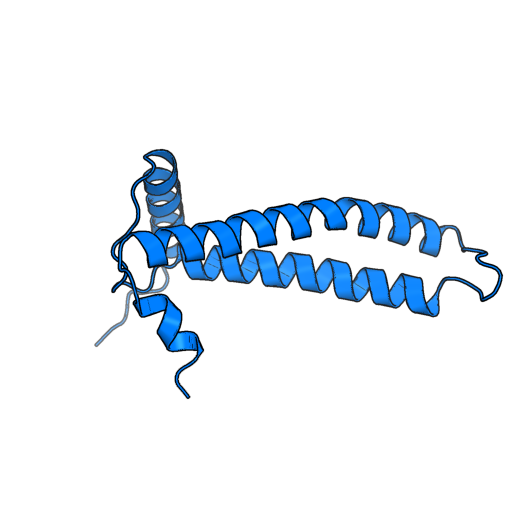39 -0.489 12.012 1.00 89.44 99 LEU A N 1
ATOM 746 C CA . LEU A 1 99 ? -20.327 -0.162 11.675 1.00 89.44 99 LEU A CA 1
ATOM 747 C C . LEU A 1 99 ? -21.317 -1.216 12.195 1.00 89.44 99 LEU A C 1
ATOM 749 O O . LEU A 1 99 ? -22.362 -0.851 12.736 1.00 89.44 99 LEU A O 1
ATOM 753 N N . GLY A 1 100 ? -20.983 -2.505 12.079 1.00 90.50 100 GLY A N 1
ATOM 754 C CA . GLY A 1 100 ? -21.792 -3.613 12.594 1.00 90.50 100 GLY A CA 1
ATOM 755 C C . GLY A 1 100 ? -21.949 -3.600 14.119 1.00 90.50 100 GLY A C 1
ATOM 756 O O . GLY A 1 100 ? -22.996 -3.991 14.628 1.00 90.50 100 GLY A O 1
ATOM 757 N N . LEU A 1 101 ? -20.954 -3.079 14.844 1.00 89.00 101 LEU A N 1
ATOM 758 C CA . LEU A 1 101 ? -21.000 -2.867 16.297 1.00 89.00 101 LEU A CA 1
ATOM 759 C C . LEU A 1 101 ? -21.723 -1.570 16.705 1.00 89.00 101 LEU A C 1
ATOM 761 O O . LEU A 1 101 ? -21.822 -1.260 17.889 1.00 89.00 101 LEU A O 1
ATOM 765 N N . GLY A 1 102 ? -22.242 -0.803 15.743 1.00 87.50 102 GLY A N 1
ATOM 766 C CA . GLY A 1 102 ? -22.928 0.464 15.996 1.00 87.50 102 GLY A CA 1
ATOM 767 C C . GLY A 1 102 ? -21.991 1.659 16.185 1.00 87.50 102 GLY A C 1
ATOM 768 O O . GLY A 1 102 ? -22.470 2.761 16.457 1.00 87.50 102 GLY A O 1
ATOM 769 N N . HIS A 1 103 ? -20.678 1.491 15.996 1.00 88.38 103 HIS A N 1
ATOM 770 C CA . HIS A 1 103 ? -19.710 2.584 16.047 1.00 88.38 103 HIS A CA 1
ATOM 771 C C . HIS A 1 103 ? -19.857 3.461 14.798 1.00 88.38 103 HIS A C 1
ATOM 773 O O . HIS A 1 103 ? -19.456 3.088 13.697 1.00 88.38 103 HIS A O 1
ATOM 779 N N . ARG A 1 104 ? -20.450 4.649 14.958 1.00 86.75 104 ARG A N 1
ATOM 780 C CA . ARG A 1 104 ? -20.703 5.585 13.846 1.00 86.75 104 ARG A CA 1
ATOM 781 C C . ARG A 1 104 ? -19.686 6.720 13.738 1.00 86.75 104 ARG A C 1
ATOM 783 O O . ARG A 1 104 ? -19.825 7.548 12.842 1.00 86.75 104 ARG A O 1
ATOM 790 N N . SER A 1 105 ? -18.667 6.757 14.600 1.00 82.19 105 SER A N 1
ATOM 791 C CA . SER A 1 105 ? -17.620 7.790 14.582 1.00 82.19 105 SER A CA 1
ATOM 792 C C . SER A 1 105 ? -16.877 7.850 13.244 1.00 82.19 105 SER A C 1
ATOM 794 O O . SER A 1 105 ? -16.590 8.944 12.765 1.00 82.19 105 SER A O 1
ATOM 796 N N . ILE A 1 106 ? -16.690 6.711 12.567 1.00 79.69 106 ILE A N 1
ATOM 797 C CA . ILE A 1 106 ? -16.091 6.642 11.221 1.00 79.69 106 ILE A CA 1
ATOM 798 C C . ILE A 1 106 ? -16.880 7.455 10.186 1.00 79.69 106 ILE A C 1
ATOM 800 O O . ILE A 1 106 ? -16.287 8.038 9.287 1.00 79.69 106 ILE A O 1
ATOM 804 N N . LEU A 1 107 ? -18.206 7.573 10.314 1.00 86.88 107 LEU A N 1
ATOM 805 C CA . LEU A 1 107 ? -19.015 8.339 9.354 1.00 86.88 107 LEU A CA 1
ATOM 806 C C . LEU A 1 107 ? -18.751 9.850 9.423 1.00 86.88 107 LEU A C 1
ATOM 808 O O . LEU A 1 107 ? -19.235 10.593 8.569 1.00 86.88 107 LEU A O 1
ATOM 812 N N . SER A 1 108 ? -17.984 10.313 10.415 1.00 85.06 108 SER A N 1
ATOM 813 C CA . SER A 1 108 ? -17.543 11.704 10.495 1.00 85.06 108 SER A CA 1
ATOM 814 C C . SER A 1 108 ? -16.697 12.134 9.297 1.00 85.06 108 SER A C 1
ATOM 816 O O . SER A 1 108 ? -16.771 13.300 8.935 1.00 85.06 108 SER A O 1
ATOM 818 N N . ILE A 1 109 ? -16.011 11.214 8.607 1.00 83.50 109 ILE A N 1
ATOM 819 C CA . ILE A 1 109 ? -15.227 11.523 7.396 1.00 83.50 109 ILE A CA 1
ATOM 820 C C . ILE A 1 109 ? -16.077 12.086 6.246 1.00 83.50 109 ILE A C 1
ATOM 822 O O . ILE A 1 109 ? -15.557 12.754 5.360 1.00 83.50 109 ILE A O 1
ATOM 826 N N . PHE A 1 110 ? -17.386 11.816 6.247 1.00 85.75 110 PHE A N 1
ATOM 827 C CA . PHE A 1 110 ? -18.326 12.331 5.245 1.00 85.75 110 PHE A CA 1
ATOM 828 C C . PHE A 1 110 ? -18.997 13.638 5.675 1.00 85.75 110 PHE A C 1
ATOM 830 O O . PHE A 1 110 ? -19.805 14.194 4.929 1.00 85.75 110 PHE A O 1
ATOM 837 N N . ARG A 1 111 ? -18.708 14.113 6.888 1.00 79.94 111 ARG A N 1
ATOM 838 C CA . ARG A 1 111 ? -19.235 15.367 7.416 1.00 79.94 111 ARG A CA 1
ATOM 839 C C . ARG A 1 111 ? -18.230 16.466 7.078 1.00 79.94 111 ARG A C 1
ATOM 841 O O . ARG A 1 111 ? -17.094 16.412 7.536 1.00 79.94 111 ARG A O 1
ATOM 848 N N . TRP A 1 112 ? -18.669 17.417 6.260 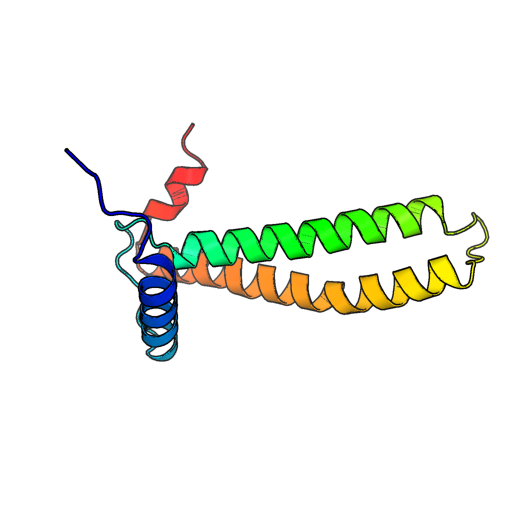1.00 53.34 112 TRP A N 1
ATOM 849 C CA . TRP A 1 112 ? -17.924 18.616 5.871 1.00 53.34 112 TRP A CA 1
ATOM 850 C C . TRP A 1 112 ? -18.293 19.803 6.756 1.00 53.34 112 TRP A C 1
ATOM 852 O O . TRP A 1 112 ? -19.491 19.909 7.115 1.00 53.34 112 TRP A O 1
#

Foldseek 3Di:
DDDDDPPCLVVQLVVVVVCVVVVDDDDLPDPRPNLVVLVVVLVVLVVLLVVLVVCLVVQQDPVRDHDPVNVVSVVVNVVSPVVNVVSVCVNVVVVVVCVVVVSCSVVCVVPD

pLDDT: mean 84.29, std 15.89, range [36.38, 98.56]

Radius of gyration: 19.27 Å; chains: 1; bounding box: 39×34×58 Å

Secondary structure (DSSP, 8-state):
-----SS-HHHHHHHHHHHHTTTPPPPTTS--HHHHHHHHHHHHHHHHHHHHHHHHHHHB-TT--B-HHHHHHHHHHHHHHHHHHHHHHHHHHHHHHHHHTT--GGGGGG--